Protein AF-A0A3L7LQW4-F1 (afdb_monomer_lite)

Sequence (107 aa):
MKLMIASDIHGSLAATRRLLAEFDLSGARWLLLLGDFLNHGPRNPLPEDYRPAEVAAALKEAEREGEHILFNPSSVSLPKGGYPASYGLLADGRLHVVALDGGETIA

Secondary structure (DSSP, 8-state):
--EEEE---TTBHHHHHHHHHHHHHHT-SEEEE-S-SS---TTSPPPTTB-HHHHHHHHHHH-BTTB-S------SS---TTPPPEEEEEETTEEEEEETTTT-B--

Radius of gyration: 14.45 Å; chains: 1; bounding box: 35×35×32 Å

pLDDT: mean 88.22, std 7.69, range [62.16, 97.06]

Structure (mmCIF, N/CA/C/O backbone):
data_AF-A0A3L7L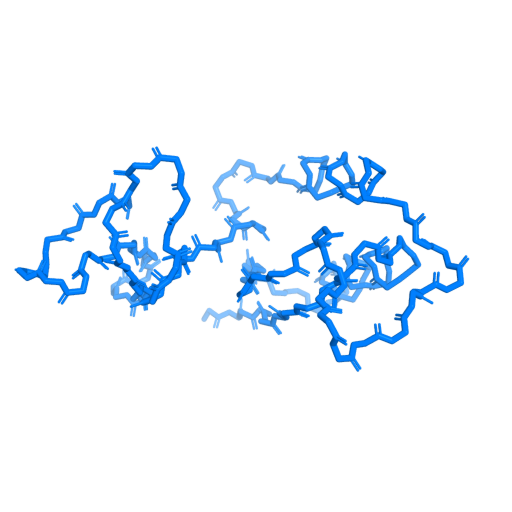QW4-F1
#
_entry.id   AF-A0A3L7LQW4-F1
#
loop_
_atom_site.group_PDB
_atom_site.id
_atom_site.type_symbol
_atom_site.label_atom_id
_atom_site.label_alt_id
_atom_site.label_comp_id
_atom_site.label_asym_id
_atom_site.label_entity_id
_atom_site.label_seq_id
_atom_site.pdbx_PDB_ins_code
_atom_site.Cartn_x
_atom_site.Cartn_y
_atom_site.Cartn_z
_atom_site.occupancy
_atom_site.B_iso_or_equiv
_atom_site.auth_seq_id
_atom_site.auth_comp_id
_atom_site.auth_asym_id
_atom_site.auth_atom_id
_atom_site.pdbx_PDB_model_num
ATOM 1 N N . MET A 1 1 ? -13.877 -7.135 13.590 1.00 80.31 1 MET A N 1
ATOM 2 C CA . MET A 1 1 ? -13.531 -6.641 12.237 1.00 80.31 1 MET A CA 1
ATOM 3 C C . MET A 1 1 ? -12.299 -7.393 11.761 1.00 80.31 1 MET A C 1
ATOM 5 O O . MET A 1 1 ? -11.382 -7.530 12.559 1.00 80.31 1 MET A O 1
ATOM 9 N N . LYS A 1 2 ? -12.287 -7.917 10.529 1.00 87.44 2 LYS A N 1
ATOM 10 C CA . LYS A 1 2 ? -11.130 -8.627 9.960 1.00 87.44 2 LYS A CA 1
ATOM 11 C C . LYS A 1 2 ? -10.477 -7.756 8.887 1.00 87.44 2 LYS A C 1
ATOM 13 O O . LYS A 1 2 ? -11.179 -7.269 8.001 1.00 87.44 2 LYS A O 1
ATOM 18 N N . LEU A 1 3 ? -9.170 -7.555 9.016 1.00 88.81 3 LEU A N 1
ATOM 19 C CA . LEU A 1 3 ? -8.333 -6.764 8.115 1.00 88.81 3 LEU A CA 1
ATOM 20 C C . LEU A 1 3 ? -7.322 -7.695 7.449 1.00 88.81 3 LEU A C 1
ATOM 22 O O . LEU A 1 3 ? -6.777 -8.575 8.117 1.00 88.81 3 LEU A O 1
ATOM 26 N N . MET A 1 4 ? -7.058 -7.479 6.168 1.00 92.06 4 MET A N 1
ATOM 27 C CA . MET A 1 4 ? -5.869 -7.984 5.492 1.00 92.06 4 MET A CA 1
ATOM 28 C C . MET A 1 4 ? -4.905 -6.814 5.294 1.00 92.06 4 MET A C 1
ATOM 30 O O . MET A 1 4 ? -5.331 -5.718 4.941 1.00 92.06 4 MET A O 1
ATOM 34 N N . ILE A 1 5 ? -3.618 -7.033 5.551 1.00 92.50 5 ILE A N 1
ATOM 35 C CA . ILE A 1 5 ? -2.573 -6.020 5.388 1.00 92.50 5 ILE A CA 1
ATOM 36 C C . ILE A 1 5 ? -1.502 -6.607 4.476 1.00 92.50 5 ILE A C 1
ATOM 38 O O . ILE A 1 5 ? -1.060 -7.733 4.702 1.00 92.50 5 ILE A O 1
ATOM 42 N N . ALA A 1 6 ? -1.096 -5.849 3.464 1.00 92.88 6 ALA A N 1
ATOM 43 C CA . ALA A 1 6 ? -0.004 -6.191 2.565 1.00 92.88 6 ALA A CA 1
ATOM 44 C C . ALA A 1 6 ? 0.793 -4.932 2.185 1.00 92.88 6 ALA A C 1
ATOM 46 O O . ALA A 1 6 ? 0.336 -3.803 2.365 1.00 92.88 6 ALA A O 1
ATOM 47 N N . SER A 1 7 ? 1.999 -5.116 1.666 1.00 90.38 7 SER A N 1
ATOM 48 C CA . SER A 1 7 ? 2.864 -4.051 1.152 1.00 90.38 7 SER A CA 1
ATOM 49 C C . SER A 1 7 ? 3.646 -4.568 -0.053 1.00 90.38 7 SER A C 1
ATOM 51 O O . SER A 1 7 ? 3.633 -5.770 -0.324 1.00 90.38 7 SER A O 1
ATOM 53 N N . ASP A 1 8 ? 4.325 -3.664 -0.762 1.00 90.31 8 ASP A N 1
ATOM 54 C CA . ASP A 1 8 ? 5.452 -4.016 -1.633 1.00 90.31 8 ASP A CA 1
ATOM 55 C C . ASP A 1 8 ? 5.089 -4.937 -2.809 1.00 90.31 8 ASP A C 1
ATOM 57 O O . ASP A 1 8 ? 5.737 -5.945 -3.086 1.00 90.31 8 ASP A O 1
ATOM 61 N N . ILE A 1 9 ? 4.041 -4.566 -3.550 1.00 92.62 9 ILE A N 1
ATOM 62 C CA . ILE A 1 9 ? 3.652 -5.267 -4.787 1.00 92.62 9 ILE A CA 1
ATOM 63 C C . ILE A 1 9 ? 4.722 -5.092 -5.876 1.00 92.62 9 ILE A C 1
ATOM 65 O O . ILE A 1 9 ? 4.907 -5.975 -6.717 1.00 92.62 9 ILE A O 1
ATOM 69 N N . HIS A 1 10 ? 5.422 -3.952 -5.879 1.00 93.38 10 HIS A N 1
ATOM 70 C CA . HIS A 1 10 ? 6.550 -3.663 -6.763 1.00 93.38 10 HIS A CA 1
ATOM 71 C C . HIS A 1 10 ? 6.258 -3.894 -8.257 1.00 93.38 10 HIS A C 1
ATOM 73 O O . HIS A 1 10 ? 7.140 -4.272 -9.021 1.00 93.38 10 HIS A O 1
ATOM 79 N N . GLY A 1 11 ? 5.015 -3.664 -8.686 1.00 93.81 11 GLY A N 1
ATOM 80 C CA . GLY A 1 11 ? 4.569 -3.831 -10.066 1.00 93.81 11 GLY A CA 1
ATOM 81 C C . GLY A 1 11 ? 4.342 -5.281 -10.508 1.00 93.81 11 GLY A C 1
ATOM 82 O O . GLY A 1 11 ? 4.101 -5.483 -11.695 1.00 93.81 11 GLY A O 1
ATOM 83 N N . SER A 1 1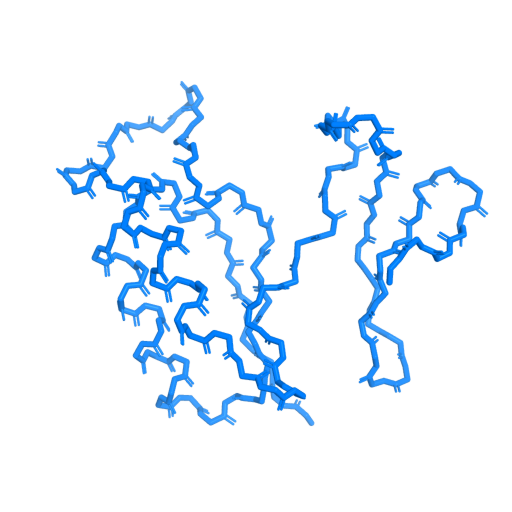2 ? 4.393 -6.275 -9.614 1.00 95.50 12 SER A N 1
ATOM 84 C CA . SER A 1 12 ? 4.104 -7.677 -9.955 1.00 95.50 12 SER A CA 1
ATOM 85 C C . SER A 1 12 ? 2.597 -7.927 -10.076 1.00 95.50 12 SER A C 1
ATOM 87 O O . SER A 1 12 ? 1.836 -7.861 -9.101 1.00 95.50 12 SER A O 1
ATOM 89 N N . LEU A 1 13 ? 2.140 -8.235 -11.289 1.00 95.75 13 LEU A N 1
ATOM 90 C CA . LEU A 1 13 ? 0.725 -8.469 -11.577 1.00 95.75 13 LEU A CA 1
ATOM 91 C C . LEU A 1 13 ? 0.225 -9.813 -11.037 1.00 95.75 13 LEU A C 1
ATOM 93 O O . LEU A 1 13 ? -0.896 -9.901 -10.537 1.00 95.75 13 LEU A O 1
ATOM 97 N N . ALA A 1 14 ? 1.038 -10.860 -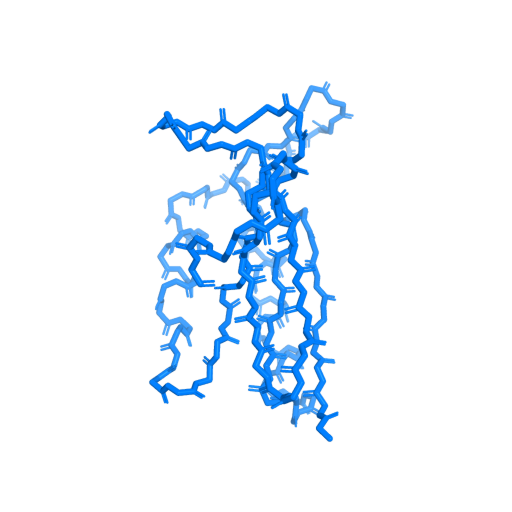11.114 1.00 96.06 14 ALA A N 1
ATOM 98 C CA . ALA A 1 14 ? 0.745 -12.182 -10.586 1.00 96.06 14 ALA A CA 1
ATOM 99 C C . ALA A 1 14 ? 0.585 -12.131 -9.065 1.00 96.06 14 ALA A C 1
ATOM 101 O O . ALA A 1 14 ? -0.397 -12.665 -8.544 1.00 96.06 14 ALA A O 1
ATOM 102 N N . ALA A 1 15 ? 1.483 -11.427 -8.363 1.00 95.69 15 ALA A N 1
ATOM 103 C CA . ALA A 1 15 ? 1.354 -11.207 -6.925 1.00 95.69 15 ALA A CA 1
ATOM 104 C C . ALA A 1 15 ? 0.080 -10.417 -6.592 1.00 95.69 15 ALA A C 1
ATOM 106 O O . ALA A 1 15 ? -0.669 -10.819 -5.705 1.00 95.69 15 ALA A O 1
ATOM 107 N N . THR A 1 16 ? -0.220 -9.360 -7.357 1.00 95.44 16 THR A N 1
ATOM 108 C CA . THR A 1 16 ? -1.451 -8.562 -7.198 1.00 95.44 16 THR A CA 1
ATOM 109 C C . THR A 1 16 ? -2.703 -9.427 -7.332 1.00 95.44 16 THR A C 1
ATOM 111 O O . THR A 1 16 ? -3.551 -9.438 -6.444 1.00 95.44 16 THR A O 1
ATOM 114 N N . ARG A 1 17 ? -2.813 -10.209 -8.412 1.00 95.75 17 ARG A N 1
ATOM 115 C CA . ARG A 1 17 ? -3.967 -11.090 -8.650 1.00 95.75 17 ARG A CA 1
ATOM 116 C C . ARG A 1 17 ? -4.108 -12.148 -7.564 1.00 95.75 17 ARG A C 1
ATOM 118 O O . ARG A 1 17 ? -5.223 -12.431 -7.132 1.00 95.75 17 ARG A O 1
ATOM 125 N N . ARG A 1 18 ? -2.990 -12.724 -7.108 1.00 97.06 18 ARG A N 1
ATOM 126 C CA . ARG A 1 18 ? -3.020 -13.704 -6.022 1.00 97.06 18 ARG A CA 1
ATOM 127 C C . ARG A 1 18 ? -3.477 -13.068 -4.713 1.00 97.06 18 ARG A C 1
ATOM 129 O O . ARG A 1 18 ? -4.323 -13.651 -4.047 1.00 97.06 18 ARG A O 1
ATOM 136 N N . LEU A 1 19 ? -2.966 -11.886 -4.374 1.00 95.38 19 LEU A N 1
ATOM 137 C CA . LEU A 1 19 ? -3.364 -11.142 -3.180 1.00 95.38 19 LEU A CA 1
ATOM 138 C C . LEU A 1 19 ? -4.868 -10.843 -3.176 1.00 95.38 19 LEU A C 1
ATOM 140 O O . LEU A 1 19 ? -5.524 -11.090 -2.170 1.00 95.38 19 LEU A O 1
ATOM 144 N N . LEU A 1 20 ? -5.420 -10.370 -4.298 1.00 94.06 20 LEU A N 1
ATOM 145 C CA . LEU A 1 20 ? -6.855 -10.095 -4.424 1.00 94.06 20 LEU A CA 1
ATOM 146 C C . LEU A 1 20 ? -7.705 -11.367 -4.255 1.00 94.06 20 LEU A C 1
ATOM 148 O O . LEU A 1 20 ? -8.705 -11.344 -3.545 1.00 94.06 20 LEU A O 1
ATOM 152 N N . ALA A 1 21 ? -7.271 -12.500 -4.817 1.00 95.25 21 ALA A N 1
ATOM 153 C CA . ALA A 1 21 ? -7.963 -13.776 -4.628 1.00 95.25 21 ALA A CA 1
ATOM 154 C C . ALA A 1 21 ? -7.929 -14.259 -3.164 1.00 95.25 21 ALA A C 1
ATOM 156 O O . ALA A 1 21 ? -8.938 -14.725 -2.639 1.00 95.25 21 ALA A O 1
ATOM 157 N N . GLU A 1 22 ? -6.785 -14.133 -2.482 1.00 96.19 22 GLU A N 1
ATOM 158 C CA . GLU A 1 22 ? -6.687 -14.441 -1.048 1.00 96.19 22 GLU A CA 1
ATOM 159 C C . GLU A 1 22 ? -7.552 -13.493 -0.211 1.00 96.19 22 GLU A C 1
ATOM 161 O O . GLU A 1 22 ? -8.158 -13.917 0.774 1.00 96.19 22 GLU A O 1
ATOM 166 N N . PHE A 1 23 ? -7.648 -12.219 -0.600 1.00 92.56 23 PHE A N 1
ATOM 167 C CA . PHE A 1 23 ? -8.522 -11.255 0.056 1.00 92.56 23 PHE A CA 1
ATOM 168 C C . PHE A 1 23 ? -9.988 -11.699 -0.011 1.00 92.56 23 PHE A C 1
ATOM 170 O O . PHE A 1 23 ? -10.612 -11.829 1.047 1.00 92.56 23 PHE A O 1
ATOM 177 N N . ASP A 1 24 ? -10.488 -12.053 -1.199 1.00 90.75 24 ASP A N 1
ATOM 178 C CA . ASP A 1 24 ? -11.849 -12.572 -1.391 1.00 90.75 24 ASP A CA 1
ATOM 179 C C . ASP A 1 24 ? -12.113 -13.836 -0.553 1.00 90.75 24 ASP A C 1
ATOM 181 O O . ASP A 1 24 ? -13.130 -13.939 0.137 1.00 90.75 24 ASP A O 1
ATOM 185 N N . LEU A 1 25 ? -11.173 -14.788 -0.551 1.00 94.50 25 LEU A N 1
ATOM 186 C CA . LEU A 1 25 ? -11.295 -16.036 0.214 1.00 94.50 25 LEU A CA 1
ATOM 187 C C . LEU A 1 25 ? -11.221 -15.821 1.728 1.00 94.50 25 LEU A C 1
ATOM 189 O O . LEU A 1 25 ? -11.800 -16.582 2.505 1.00 94.50 25 LEU A O 1
ATOM 193 N N . SER A 1 26 ? -10.498 -14.795 2.174 1.00 93.94 26 SER A N 1
ATOM 194 C CA . SER A 1 26 ? -10.267 -14.561 3.595 1.00 93.94 26 SER A CA 1
ATOM 195 C C . SER A 1 26 ? -11.516 -14.093 4.345 1.00 93.94 26 SER A C 1
ATOM 197 O O . SER A 1 26 ? -11.543 -14.187 5.578 1.00 93.94 26 SER A O 1
ATOM 199 N N . GLY A 1 27 ? -12.517 -13.542 3.651 1.00 89.81 27 GLY A N 1
ATOM 200 C CA . GLY A 1 27 ? -13.649 -12.854 4.277 1.00 89.81 27 GLY A CA 1
ATOM 201 C C . GLY A 1 27 ? -13.235 -11.622 5.095 1.00 89.81 27 GLY A C 1
ATOM 202 O O . GLY A 1 27 ? -13.940 -11.225 6.026 1.00 89.81 27 GLY A O 1
ATOM 203 N N . ALA A 1 28 ? -12.053 -11.054 4.829 1.00 90.19 28 ALA A N 1
ATOM 204 C CA . ALA A 1 28 ? -11.661 -9.770 5.389 1.00 90.19 28 ALA A CA 1
ATOM 205 C C . ALA A 1 28 ? -12.540 -8.662 4.798 1.00 90.19 28 ALA A C 1
ATOM 207 O O . ALA A 1 28 ? -12.874 -8.680 3.620 1.00 90.19 28 ALA A O 1
ATOM 208 N N . ARG A 1 29 ? -12.914 -7.690 5.633 1.00 85.62 29 ARG A N 1
ATOM 209 C CA . ARG A 1 29 ? -13.740 -6.550 5.204 1.00 85.62 29 ARG A CA 1
ATOM 210 C C . ARG A 1 29 ? -12.904 -5.450 4.546 1.00 85.62 29 ARG A C 1
ATOM 212 O O . ARG A 1 29 ? -13.425 -4.656 3.778 1.00 85.62 29 ARG A O 1
ATOM 219 N N . TRP A 1 30 ? -11.621 -5.381 4.890 1.00 85.81 30 TRP A N 1
ATOM 220 C CA . TRP A 1 30 ? -10.721 -4.331 4.426 1.00 85.81 30 TRP A CA 1
ATOM 221 C C . TRP A 1 30 ? -9.384 -4.930 4.006 1.00 85.81 30 TRP A C 1
ATOM 223 O O . TRP A 1 30 ? -8.868 -5.813 4.703 1.00 85.81 30 TRP A O 1
ATOM 233 N N . LEU A 1 31 ? -8.817 -4.400 2.924 1.00 88.56 31 LEU A N 1
ATOM 234 C CA . LEU A 1 31 ? -7.448 -4.654 2.488 1.00 88.56 31 LEU A CA 1
ATOM 235 C C . LEU A 1 31 ? -6.655 -3.346 2.589 1.00 88.56 31 LEU A C 1
ATOM 237 O O . LEU A 1 31 ? -7.007 -2.340 1.978 1.00 88.56 31 LEU A O 1
ATOM 241 N N . LEU A 1 32 ? -5.601 -3.351 3.403 1.00 88.81 32 LEU A N 1
ATOM 242 C CA . LEU A 1 32 ? -4.712 -2.210 3.614 1.00 88.81 32 LEU A CA 1
ATOM 243 C C . LEU A 1 32 ? -3.398 -2.458 2.886 1.00 88.81 32 LEU A C 1
ATOM 245 O O . LEU A 1 32 ? -2.736 -3.467 3.133 1.00 88.81 32 LEU A O 1
ATOM 249 N N . LEU A 1 33 ? -3.024 -1.528 2.011 1.00 88.44 33 LEU A N 1
ATOM 250 C CA . LEU A 1 33 ? -1.835 -1.625 1.174 1.00 88.44 33 LEU A CA 1
ATOM 251 C C . LEU A 1 33 ? -0.828 -0.539 1.571 1.00 88.44 33 LEU A C 1
ATOM 253 O O . LEU A 1 33 ? -1.026 0.637 1.289 1.00 88.44 33 LEU A O 1
ATOM 257 N N . LEU A 1 34 ? 0.276 -0.922 2.211 1.00 87.75 34 LEU A N 1
ATOM 258 C CA . LEU A 1 34 ? 1.188 0.013 2.891 1.00 87.75 34 LEU A CA 1
ATOM 259 C C . LEU A 1 34 ? 2.344 0.544 2.021 1.00 87.75 34 LEU A C 1
ATOM 261 O O . LEU A 1 34 ? 3.422 0.834 2.529 1.00 87.75 34 LEU A O 1
ATOM 265 N N . GLY A 1 35 ? 2.114 0.715 0.720 1.00 85.19 35 GLY A N 1
ATOM 266 C CA . GLY A 1 35 ? 3.061 1.354 -0.199 1.00 85.19 35 GLY A CA 1
ATOM 267 C C . GLY A 1 35 ? 3.768 0.427 -1.192 1.00 85.19 35 GLY A C 1
ATOM 268 O O . GLY A 1 35 ? 3.502 -0.771 -1.268 1.00 85.19 35 GLY A O 1
ATOM 269 N N . ASP A 1 36 ? 4.605 1.059 -2.022 1.00 87.25 36 ASP A N 1
ATOM 270 C CA . ASP A 1 36 ? 5.401 0.468 -3.105 1.00 87.25 36 ASP A CA 1
ATOM 271 C C . ASP A 1 36 ? 4.642 -0.471 -4.051 1.00 87.25 36 ASP A C 1
ATOM 273 O O . ASP A 1 36 ? 5.077 -1.565 -4.403 1.00 87.25 36 ASP A O 1
ATOM 277 N N . PHE A 1 37 ? 3.498 0.005 -4.544 1.00 88.62 37 PHE A N 1
ATOM 278 C CA . PHE A 1 37 ? 2.656 -0.793 -5.440 1.00 88.62 37 PHE A CA 1
ATOM 279 C C . PHE A 1 37 ? 3.261 -0.983 -6.825 1.00 88.62 37 PHE A C 1
ATOM 281 O O . PHE A 1 37 ? 3.105 -2.032 -7.440 1.00 88.62 37 PHE A O 1
ATOM 288 N N . LEU A 1 38 ? 3.911 0.068 -7.329 1.00 88.00 38 LEU A N 1
ATOM 289 C CA . LEU A 1 38 ? 4.280 0.189 -8.738 1.00 88.00 38 LEU A CA 1
ATOM 290 C C . LEU A 1 38 ? 5.787 0.145 -8.967 1.00 88.00 38 LEU A C 1
ATOM 292 O O . LEU A 1 38 ? 6.225 -0.436 -9.947 1.00 88.00 38 LEU A O 1
ATOM 296 N N . ASN A 1 39 ? 6.573 0.766 -8.086 1.00 86.38 39 ASN A N 1
ATOM 297 C CA . ASN A 1 39 ? 8.025 0.844 -8.234 1.00 86.38 39 ASN A CA 1
ATOM 298 C C . ASN A 1 39 ? 8.681 -0.307 -7.479 1.00 86.38 39 ASN A C 1
ATOM 300 O O . ASN A 1 39 ? 8.320 -0.541 -6.332 1.00 86.38 39 ASN A O 1
ATOM 304 N N . HIS A 1 40 ? 9.680 -0.959 -8.076 1.00 86.00 40 HIS A N 1
ATOM 305 C CA . HIS A 1 40 ? 10.439 -2.026 -7.413 1.00 86.00 40 HIS A CA 1
ATOM 306 C C . HIS A 1 40 ? 11.495 -1.501 -6.426 1.00 86.00 40 HIS A C 1
ATOM 308 O O . HIS A 1 40 ? 11.874 -2.196 -5.494 1.00 86.00 40 HIS A O 1
ATOM 314 N N . GLY A 1 41 ? 11.950 -0.256 -6.581 1.00 83.31 41 GLY A N 1
ATOM 315 C CA . GLY A 1 41 ? 12.970 0.333 -5.711 1.00 83.31 41 GLY A CA 1
ATOM 316 C C . GLY A 1 41 ? 14.390 -0.203 -5.976 1.00 83.31 41 GLY A C 1
ATOM 317 O O . GLY A 1 41 ? 14.581 -1.232 -6.619 1.00 83.31 41 GLY A O 1
ATOM 318 N N . PRO A 1 42 ? 15.431 0.487 -5.484 1.00 83.31 42 PRO A N 1
ATOM 319 C CA . PRO A 1 42 ? 16.817 0.255 -5.910 1.00 83.31 42 PRO A CA 1
ATOM 320 C C . PRO A 1 42 ? 17.429 -1.067 -5.422 1.00 83.31 42 PRO A C 1
ATOM 322 O O . PRO A 1 42 ? 18.497 -1.449 -5.888 1.00 83.31 42 PRO A O 1
ATOM 325 N N . ARG A 1 43 ? 16.792 -1.742 -4.457 1.00 86.44 43 ARG A N 1
ATOM 326 C CA . ARG A 1 43 ? 17.312 -2.964 -3.820 1.00 86.44 43 ARG A CA 1
ATOM 327 C C . ARG A 1 43 ? 16.671 -4.245 -4.345 1.00 86.44 43 ARG A C 1
ATOM 329 O O . ARG A 1 43 ? 17.195 -5.319 -4.068 1.00 86.44 43 ARG A O 1
ATOM 336 N N . ASN A 1 44 ? 15.561 -4.138 -5.074 1.00 84.50 44 ASN A N 1
ATOM 337 C CA . ASN A 1 44 ? 14.819 -5.302 -5.538 1.00 84.50 44 ASN A CA 1
ATOM 338 C C . ASN A 1 44 ? 15.097 -5.552 -7.022 1.00 84.50 44 ASN A C 1
ATOM 340 O O . ASN A 1 44 ? 15.100 -4.590 -7.803 1.00 84.50 44 ASN A O 1
ATOM 344 N N . PRO A 1 45 ? 15.298 -6.817 -7.435 1.00 87.69 45 PRO A N 1
ATOM 345 C CA . PRO A 1 45 ? 15.270 -7.158 -8.847 1.00 87.69 45 PRO A CA 1
ATOM 346 C C . PRO A 1 45 ? 13.893 -6.821 -9.430 1.00 87.69 45 PRO A C 1
ATOM 348 O O . PRO A 1 45 ? 12.883 -6.828 -8.724 1.00 87.69 45 PRO A O 1
ATOM 351 N N . LEU A 1 46 ? 13.852 -6.535 -10.729 1.00 87.81 46 LEU A N 1
ATOM 352 C CA . LEU A 1 46 ? 12.587 -6.396 -11.444 1.00 87.81 46 LEU A CA 1
ATOM 353 C C . LEU A 1 46 ? 11.829 -7.731 -11.384 1.00 87.81 46 LEU A C 1
ATOM 355 O O . LEU A 1 46 ? 12.420 -8.758 -11.731 1.00 87.81 46 LEU A O 1
ATOM 359 N N . PRO A 1 47 ? 10.548 -7.739 -10.975 1.00 86.31 47 PRO A N 1
ATOM 360 C CA . PRO A 1 47 ? 9.710 -8.921 -11.117 1.00 86.31 47 PRO A CA 1
ATOM 361 C C . PRO A 1 47 ? 9.677 -9.382 -12.577 1.00 86.31 47 PRO A C 1
ATOM 363 O O . PRO A 1 47 ? 9.640 -8.556 -13.492 1.00 86.31 47 PRO A O 1
ATOM 366 N N . GLU A 1 48 ? 9.650 -10.696 -12.802 1.00 86.06 48 GLU A N 1
ATOM 367 C CA . GLU A 1 48 ? 9.549 -11.276 -14.151 1.00 86.06 48 GLU A CA 1
ATOM 368 C C . GLU A 1 48 ? 8.302 -10.759 -14.897 1.00 86.06 48 GLU A C 1
ATOM 370 O O . GLU A 1 48 ? 8.309 -10.543 -16.109 1.00 86.06 48 GLU A O 1
ATOM 375 N N . ASP A 1 49 ? 7.248 -10.463 -14.141 1.00 92.62 49 ASP A N 1
ATOM 376 C CA . ASP A 1 49 ? 5.958 -9.969 -14.593 1.00 92.62 49 ASP A CA 1
ATOM 377 C C . ASP A 1 49 ? 5.717 -8.495 -14.221 1.00 92.62 49 ASP A C 1
ATOM 379 O O . ASP A 1 49 ? 4.590 -8.098 -13.916 1.00 92.62 49 ASP A O 1
ATOM 383 N N . TYR A 1 50 ? 6.766 -7.666 -14.252 1.00 95.25 50 TYR A N 1
ATOM 384 C CA . TYR A 1 50 ? 6.654 -6.234 -13.970 1.00 95.25 50 TYR A CA 1
ATOM 385 C C . TYR A 1 50 ? 5.682 -5.547 -14.951 1.00 95.25 50 TYR A C 1
ATOM 387 O O . TYR A 1 50 ? 5.991 -5.337 -16.131 1.00 95.25 50 TYR A O 1
ATOM 395 N N . ARG A 1 51 ? 4.480 -5.216 -14.461 1.00 96.38 51 ARG A N 1
ATOM 396 C CA . ARG A 1 51 ? 3.367 -4.586 -15.193 1.00 96.38 51 ARG A CA 1
ATOM 397 C C . ARG A 1 51 ? 2.679 -3.490 -14.353 1.00 96.38 51 ARG A C 1
ATOM 399 O O . ARG A 1 51 ? 1.503 -3.624 -14.013 1.00 96.38 51 ARG A O 1
ATOM 406 N N . PRO A 1 52 ? 3.351 -2.364 -14.043 1.00 94.25 52 PRO A N 1
ATOM 407 C CA . PRO A 1 52 ? 2.796 -1.330 -13.159 1.00 94.25 52 PRO A CA 1
ATOM 408 C C . PRO A 1 52 ? 1.430 -0.771 -13.589 1.00 94.25 52 PRO A C 1
ATOM 410 O O . PRO A 1 52 ? 0.562 -0.543 -12.752 1.00 94.25 52 PRO A O 1
ATOM 413 N N . ALA A 1 53 ? 1.211 -0.570 -14.892 1.00 94.38 53 ALA A N 1
ATOM 414 C CA . ALA A 1 53 ? -0.062 -0.050 -15.395 1.00 94.38 53 ALA A CA 1
ATOM 415 C C . ALA A 1 53 ? -1.227 -1.028 -15.155 1.00 94.38 53 ALA A C 1
ATOM 417 O O . ALA A 1 53 ? -2.311 -0.610 -14.755 1.00 94.38 53 ALA A O 1
ATOM 418 N N . GLU A 1 54 ? -0.991 -2.327 -15.348 1.00 96.31 54 GLU A N 1
ATOM 419 C CA . GLU A 1 54 ? -1.999 -3.366 -15.113 1.00 96.31 54 GLU A CA 1
ATOM 420 C C . GLU A 1 54 ? -2.248 -3.575 -13.617 1.00 96.31 54 GLU A C 1
ATOM 422 O O . GLU A 1 54 ? -3.386 -3.797 -13.221 1.00 96.31 54 GLU A O 1
ATOM 427 N N . VAL A 1 55 ? -1.218 -3.434 -12.774 1.00 94.75 55 VAL A N 1
ATOM 428 C CA . VAL A 1 55 ? -1.383 -3.416 -11.312 1.00 94.75 55 VAL A CA 1
ATOM 429 C C . VAL A 1 55 ? -2.285 -2.257 -10.886 1.00 94.75 55 VAL A C 1
ATOM 431 O O . VAL A 1 55 ? -3.235 -2.471 -10.138 1.00 94.75 55 VAL A O 1
ATOM 434 N N . ALA A 1 56 ? -2.038 -1.042 -11.387 1.00 91.69 56 ALA A N 1
ATOM 435 C CA . ALA A 1 56 ? -2.875 0.115 -11.073 1.00 91.69 56 ALA A CA 1
ATOM 436 C C . ALA A 1 56 ? -4.337 -0.092 -11.507 1.00 91.69 56 ALA A C 1
ATOM 438 O O . ALA A 1 56 ? -5.251 0.252 -10.759 1.00 91.69 56 ALA A O 1
ATOM 439 N N . ALA A 1 57 ? -4.557 -0.681 -12.687 1.00 92.44 57 ALA A N 1
ATOM 440 C CA . ALA A 1 57 ? -5.893 -1.019 -13.168 1.00 92.44 57 ALA A CA 1
ATOM 441 C C . ALA A 1 57 ? -6.572 -2.074 -12.280 1.00 92.44 57 ALA A C 1
ATOM 443 O O . ALA A 1 57 ? -7.682 -1.839 -11.818 1.00 92.44 57 ALA A O 1
ATOM 444 N N . ALA A 1 58 ? -5.887 -3.178 -11.968 1.00 92.62 58 ALA A N 1
ATOM 445 C CA . ALA A 1 58 ? -6.434 -4.263 -11.155 1.00 92.62 58 ALA A CA 1
ATOM 446 C C . ALA A 1 58 ? -6.799 -3.810 -9.733 1.00 92.62 58 ALA A C 1
ATOM 448 O O . ALA A 1 58 ? -7.846 -4.185 -9.212 1.00 92.62 58 ALA A O 1
ATOM 449 N N . LEU A 1 59 ? -5.959 -2.983 -9.104 1.00 90.81 59 LEU A N 1
ATOM 450 C CA . LEU A 1 59 ? -6.254 -2.450 -7.775 1.00 90.81 59 LEU A CA 1
ATOM 451 C C . LEU A 1 59 ? -7.444 -1.482 -7.796 1.00 90.81 59 LEU A C 1
ATOM 453 O O . LEU A 1 59 ? -8.261 -1.512 -6.881 1.00 90.81 59 LEU A O 1
ATOM 457 N N . LYS A 1 60 ? -7.568 -0.664 -8.849 1.00 87.62 60 LYS A N 1
ATOM 458 C CA . LYS A 1 60 ? -8.717 0.228 -9.042 1.00 87.62 60 LYS A CA 1
ATOM 459 C C . LYS A 1 60 ? -10.008 -0.547 -9.309 1.00 87.62 60 LYS A C 1
ATOM 461 O O . LYS A 1 60 ? -11.050 -0.187 -8.784 1.00 87.62 60 LYS A O 1
ATOM 466 N N . GLU A 1 61 ? -9.953 -1.599 -10.122 1.00 88.12 61 GLU A N 1
ATOM 467 C CA . GLU A 1 61 ? -11.096 -2.488 -10.376 1.00 88.12 61 GLU A CA 1
ATOM 468 C C . GLU A 1 61 ? -11.546 -3.221 -9.113 1.00 88.12 61 GLU A C 1
ATOM 470 O O . GLU A 1 61 ? -12.732 -3.502 -8.956 1.00 88.12 61 GLU A O 1
ATOM 475 N N . ALA A 1 62 ? -10.606 -3.524 -8.217 1.00 86.94 62 ALA A N 1
ATOM 476 C CA . ALA A 1 62 ? -10.921 -4.162 -6.956 1.00 86.94 62 ALA A CA 1
ATOM 477 C C . ALA A 1 62 ? -11.687 -3.223 -6.011 1.00 86.94 62 ALA A C 1
ATOM 479 O O . ALA A 1 62 ? -12.505 -3.732 -5.254 1.00 86.94 62 ALA A O 1
ATOM 480 N N . GLU A 1 63 ? -11.472 -1.898 -6.053 1.00 8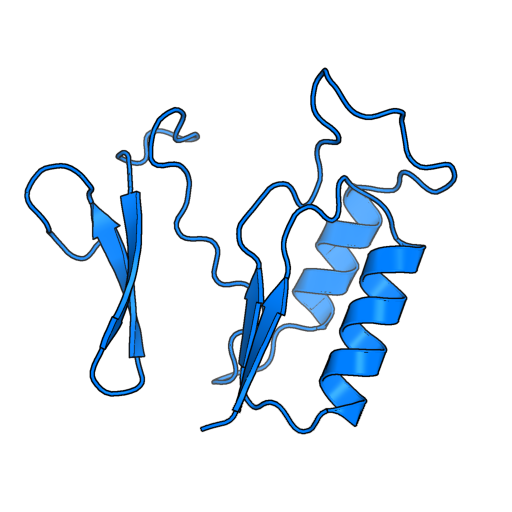0.44 63 GLU A N 1
ATOM 481 C CA . GLU A 1 63 ? -12.115 -0.931 -5.147 1.00 80.44 63 GLU A CA 1
ATOM 482 C C . GLU A 1 63 ? -13.638 -1.123 -5.045 1.00 80.44 63 GLU A C 1
ATOM 484 O O . GLU A 1 63 ? -14.370 -1.114 -6.035 1.00 80.44 63 GLU A O 1
ATOM 489 N N . ARG A 1 64 ? -14.127 -1.263 -3.807 1.00 71.31 64 ARG A N 1
ATOM 490 C CA . ARG A 1 64 ? -15.543 -1.446 -3.484 1.00 71.31 64 ARG A CA 1
ATOM 491 C C . ARG A 1 64 ? -16.076 -0.254 -2.702 1.00 71.31 64 ARG A C 1
ATOM 493 O O . ARG A 1 64 ? -15.427 0.269 -1.797 1.00 71.31 64 ARG A O 1
ATOM 500 N N . GLU A 1 65 ? -17.296 0.164 -3.019 1.00 63.03 65 GLU A N 1
ATOM 501 C CA . GLU A 1 65 ? -17.951 1.276 -2.333 1.00 63.03 65 GLU A CA 1
ATOM 502 C C . GLU A 1 65 ? -18.188 0.926 -0.848 1.00 63.03 65 GLU A C 1
ATOM 504 O O . GLU A 1 65 ? -18.925 -0.001 -0.518 1.00 63.03 65 GLU A O 1
ATOM 509 N N . GLY A 1 66 ? -17.515 1.639 0.063 1.00 62.16 66 GLY A N 1
ATOM 510 C CA . GLY A 1 66 ? -17.601 1.408 1.514 1.00 62.16 66 GLY A CA 1
ATOM 511 C C . GLY A 1 66 ? -16.701 0.293 2.082 1.00 62.16 66 GLY A C 1
ATOM 512 O O . GLY A 1 66 ? -16.726 0.070 3.297 1.00 62.16 66 GLY A O 1
ATOM 513 N N . GLU A 1 67 ? -15.889 -0.367 1.246 1.00 66.56 67 GLU A N 1
ATOM 514 C CA . GLU A 1 67 ? -14.854 -1.339 1.632 1.00 66.56 67 GLU A CA 1
ATOM 515 C C . GLU A 1 67 ? -13.516 -0.920 0.995 1.00 66.56 67 GLU A C 1
ATOM 517 O O . GLU A 1 67 ? -13.287 -1.093 -0.201 1.00 66.56 67 GLU A O 1
ATOM 522 N N . HIS A 1 68 ? -12.620 -0.314 1.779 1.00 63.44 68 HIS A N 1
ATOM 523 C CA . HIS A 1 68 ? -11.335 0.155 1.254 1.00 63.44 68 HIS A CA 1
ATOM 524 C C . HIS A 1 68 ? -10.397 -1.021 0.950 1.00 63.44 68 HIS A C 1
ATOM 526 O O . HIS A 1 68 ? -10.182 -1.904 1.787 1.00 63.44 68 HIS A O 1
ATOM 532 N N . ILE A 1 69 ? -9.823 -0.968 -0.254 1.00 62.66 69 ILE A N 1
ATOM 533 C CA . ILE A 1 69 ? -8.824 -1.905 -0.793 1.00 62.66 69 ILE A CA 1
ATOM 534 C C . ILE A 1 69 ? -7.456 -1.231 -0.985 1.00 62.66 69 ILE A C 1
ATOM 536 O O . ILE A 1 69 ? -6.417 -1.888 -0.967 1.00 62.66 69 ILE A O 1
ATOM 540 N N . LEU A 1 70 ? -7.445 0.099 -1.093 1.00 64.06 70 LEU A N 1
ATOM 541 C CA . LEU A 1 70 ? -6.258 0.942 -1.106 1.00 64.06 70 LEU A CA 1
ATOM 542 C C . LEU A 1 70 ? -6.332 1.917 0.063 1.00 64.06 70 LEU A C 1
ATOM 544 O O . LEU A 1 70 ? -6.971 2.962 -0.008 1.00 64.06 70 LEU A O 1
ATOM 548 N N . PHE A 1 71 ? -5.636 1.586 1.141 1.00 71.75 71 PHE A N 1
ATOM 549 C CA . PHE A 1 71 ? -5.272 2.569 2.151 1.00 71.75 71 PHE A CA 1
ATOM 550 C C . PHE A 1 71 ? -3.757 2.704 2.162 1.00 71.75 71 PHE A C 1
ATOM 552 O O . PHE A 1 71 ? -3.069 1.858 2.729 1.00 71.75 71 PHE A O 1
ATOM 559 N N . ASN A 1 72 ? -3.258 3.758 1.517 1.00 80.44 72 ASN A N 1
ATOM 560 C CA . ASN A 1 72 ? -1.853 4.132 1.535 1.00 80.44 72 ASN A CA 1
ATOM 561 C C . ASN A 1 72 ? -1.712 5.431 2.339 1.00 80.44 72 ASN A C 1
ATOM 563 O O . ASN A 1 72 ? -2.168 6.473 1.864 1.00 80.44 72 ASN A O 1
ATOM 567 N N . PRO A 1 73 ? -1.069 5.411 3.515 1.00 86.50 73 PRO A N 1
ATOM 568 C CA . PRO A 1 73 ? -0.905 6.604 4.336 1.00 86.50 73 PRO A CA 1
ATOM 569 C C . PRO A 1 73 ? 0.174 7.574 3.827 1.00 86.50 73 PRO A C 1
ATOM 571 O O . PRO A 1 73 ? 0.633 8.422 4.588 1.00 86.50 73 PRO A O 1
ATOM 574 N N . SER A 1 74 ? 0.587 7.465 2.560 1.00 87.12 74 SER A N 1
ATOM 575 C CA . SER A 1 74 ? 1.737 8.158 1.976 1.00 87.12 74 SER A CA 1
ATOM 576 C C . SER A 1 74 ? 3.044 7.780 2.696 1.00 87.12 74 SER A C 1
ATOM 578 O O . SER A 1 74 ? 3.178 6.688 3.247 1.00 87.12 74 SER A O 1
ATOM 580 N N . SER A 1 75 ? 4.056 8.641 2.617 1.00 89.19 75 SER A N 1
ATOM 581 C CA . SER A 1 75 ? 5.389 8.406 3.165 1.00 89.19 75 SER A CA 1
ATOM 582 C C . SER A 1 75 ? 5.661 9.309 4.363 1.00 89.19 75 SER A C 1
ATOM 584 O O . SER A 1 75 ? 5.438 10.515 4.298 1.00 89.19 75 SER A O 1
ATOM 586 N N . VAL A 1 76 ? 6.247 8.742 5.417 1.00 94.00 76 VAL A N 1
ATOM 587 C CA . VAL A 1 76 ? 6.748 9.494 6.581 1.00 94.00 76 VAL A CA 1
ATOM 588 C C . VAL A 1 76 ? 8.024 10.295 6.289 1.00 94.00 76 VAL A C 1
ATOM 590 O O . VAL A 1 76 ? 8.447 11.083 7.125 1.00 94.00 76 VAL A O 1
ATOM 593 N N . SER 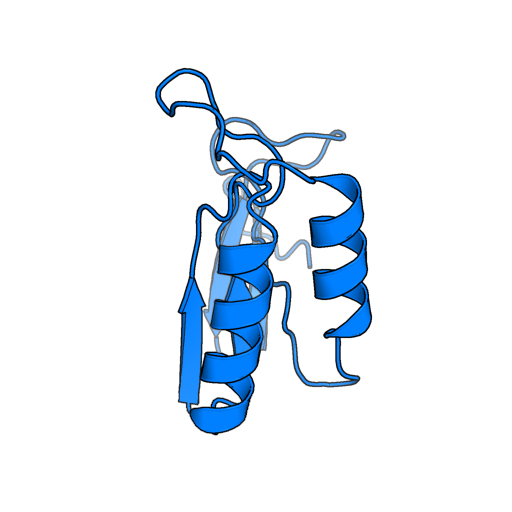A 1 77 ? 8.677 10.082 5.141 1.00 92.25 77 SER A N 1
ATOM 594 C CA . SER A 1 77 ? 10.002 10.658 4.853 1.00 92.25 77 SER A CA 1
ATOM 595 C C . SER A 1 77 ? 10.145 11.261 3.459 1.00 92.25 77 SER A C 1
ATOM 597 O O . SER A 1 77 ? 10.890 12.220 3.284 1.00 92.25 77 SER A O 1
ATOM 599 N N . LEU A 1 78 ? 9.453 10.709 2.461 1.00 90.44 78 LEU A N 1
ATOM 600 C CA . LEU A 1 78 ? 9.550 11.105 1.055 1.00 90.44 78 LEU A CA 1
ATOM 601 C C . LEU A 1 78 ? 8.153 11.222 0.420 1.00 90.44 78 LEU A C 1
ATOM 603 O O . LEU A 1 78 ? 7.839 10.478 -0.520 1.00 90.44 78 LEU A O 1
ATOM 607 N N . PRO A 1 79 ? 7.277 12.108 0.933 1.00 88.88 79 PRO A N 1
ATOM 608 C CA . PRO A 1 79 ? 5.966 12.315 0.338 1.00 88.88 79 PRO A CA 1
ATOM 609 C C . PRO A 1 79 ? 6.111 12.910 -1.069 1.00 88.88 79 PRO A C 1
ATOM 611 O O . PRO A 1 79 ? 7.042 13.657 -1.377 1.00 88.88 79 PRO A O 1
ATOM 614 N N . LYS A 1 80 ? 5.191 12.544 -1.961 1.00 84.81 80 LYS A N 1
ATOM 615 C CA . LYS A 1 80 ? 5.178 12.992 -3.362 1.00 84.81 80 LYS A CA 1
ATOM 616 C C . LYS A 1 80 ? 4.007 13.939 -3.593 1.00 84.81 80 LYS A C 1
ATOM 618 O O . LYS A 1 80 ? 3.079 13.971 -2.799 1.00 84.81 80 LYS A O 1
ATOM 623 N N . GLY A 1 81 ? 4.034 14.705 -4.684 1.00 85.69 81 GLY A N 1
ATOM 624 C CA . GLY A 1 81 ? 2.888 15.530 -5.094 1.00 85.69 81 GLY A CA 1
ATOM 625 C C . GLY A 1 81 ? 2.576 16.720 -4.179 1.00 85.69 81 GLY A C 1
ATOM 626 O O . GLY A 1 81 ? 1.478 17.255 -4.255 1.00 85.69 81 GLY A O 1
ATOM 627 N N . GLY A 1 82 ? 3.521 17.135 -3.327 1.00 87.81 82 GLY A N 1
ATOM 628 C CA . GLY A 1 82 ? 3.338 18.259 -2.403 1.00 87.81 82 GLY A CA 1
ATOM 629 C C . GLY A 1 82 ? 2.557 17.925 -1.128 1.00 87.81 82 GLY A C 1
ATOM 630 O O . GLY A 1 82 ? 2.275 18.834 -0.354 1.00 87.81 82 GLY A O 1
ATOM 631 N N . TYR A 1 83 ? 2.221 16.652 -0.892 1.00 90.00 83 TYR A N 1
ATOM 632 C CA . TYR A 1 83 ? 1.604 16.216 0.363 1.00 90.00 83 TYR A CA 1
ATOM 633 C C . TYR A 1 83 ? 2.604 16.269 1.533 1.00 90.00 83 TYR A C 1
ATOM 635 O O . TYR A 1 83 ? 3.806 16.095 1.309 1.00 90.00 83 TYR A O 1
ATOM 643 N N . PRO A 1 84 ? 2.139 16.494 2.778 1.00 93.19 84 PRO A N 1
ATOM 644 C CA . PRO A 1 84 ? 2.995 16.402 3.954 1.00 93.19 84 PRO A CA 1
ATOM 645 C C . PRO A 1 84 ? 3.435 14.955 4.199 1.00 93.19 84 PRO A C 1
ATOM 647 O O . PRO A 1 84 ? 2.837 14.003 3.688 1.00 93.19 84 PRO A O 1
ATOM 650 N N . ALA A 1 85 ? 4.483 14.788 5.005 1.00 95.19 85 ALA A N 1
ATOM 651 C CA . ALA A 1 85 ? 4.804 13.481 5.559 1.00 95.19 85 ALA A CA 1
ATOM 652 C C . ALA A 1 85 ? 3.639 13.012 6.437 1.00 95.19 85 ALA A C 1
ATOM 654 O O . ALA A 1 85 ? 3.071 13.814 7.178 1.00 95.19 85 ALA A O 1
ATOM 655 N N . SER A 1 86 ? 3.273 11.735 6.364 1.00 95.12 86 SER A N 1
ATOM 656 C CA . SER A 1 86 ? 2.086 11.233 7.063 1.00 95.12 86 SER A CA 1
ATOM 657 C C . SER A 1 86 ? 2.171 9.754 7.419 1.00 95.12 86 SER A C 1
ATOM 659 O O . SER A 1 86 ? 3.025 9.018 6.925 1.00 95.12 86 SER A O 1
ATOM 661 N N . TYR A 1 87 ? 1.273 9.336 8.306 1.00 93.31 87 TYR A N 1
ATOM 662 C CA . TYR A 1 87 ? 1.084 7.956 8.739 1.00 93.31 87 TYR A CA 1
ATOM 663 C C . TYR A 1 87 ? -0.406 7.603 8.787 1.00 93.31 87 TYR A C 1
ATOM 665 O O . TYR A 1 87 ? -1.277 8.466 8.705 1.00 93.31 87 TYR A O 1
ATOM 673 N N . GLY A 1 88 ? -0.699 6.308 8.878 1.00 91.06 88 GLY A N 1
ATOM 674 C CA . GLY A 1 88 ? -2.063 5.802 8.950 1.00 91.06 88 GLY A CA 1
ATOM 675 C C . GLY A 1 88 ? -2.463 5.472 10.378 1.00 91.06 88 GLY A C 1
ATOM 676 O O . GLY A 1 88 ? -1.672 4.879 11.110 1.00 91.06 88 GLY A O 1
ATOM 677 N N . LEU A 1 89 ? -3.695 5.800 10.757 1.00 91.00 89 LEU A N 1
ATOM 678 C CA . LEU A 1 89 ? -4.262 5.475 12.060 1.00 91.00 89 LEU A CA 1
ATOM 679 C C . LEU A 1 89 ? -5.620 4.791 11.889 1.00 91.00 89 LEU A C 1
ATOM 681 O O . LEU A 1 89 ? -6.497 5.313 11.211 1.00 91.00 89 LEU A O 1
ATOM 685 N N . LEU A 1 90 ? -5.805 3.632 12.524 1.00 87.12 90 LEU A N 1
ATOM 686 C CA . LEU A 1 90 ? -7.112 2.990 12.655 1.00 87.12 90 LEU A CA 1
ATOM 687 C C . LEU A 1 90 ? -7.689 3.335 14.032 1.00 87.12 90 LEU A C 1
ATOM 689 O O . LEU A 1 90 ? -7.244 2.782 15.038 1.00 87.12 90 LEU A O 1
ATOM 693 N N . ALA A 1 91 ? -8.675 4.226 14.072 1.00 88.38 91 ALA A N 1
ATOM 694 C CA . ALA A 1 91 ? -9.347 4.671 15.291 1.00 88.38 91 ALA A CA 1
ATOM 695 C C . ALA A 1 91 ? -10.868 4.606 15.098 1.00 88.38 91 ALA A C 1
ATOM 697 O O . ALA A 1 91 ? -11.376 4.922 14.027 1.00 88.38 91 ALA A O 1
ATOM 698 N N . ASP A 1 92 ? -11.600 4.122 16.105 1.00 87.38 92 ASP A N 1
ATOM 699 C CA . ASP A 1 92 ? -13.072 4.039 16.092 1.00 87.38 92 ASP A CA 1
ATOM 700 C C . ASP A 1 92 ? -13.672 3.352 14.848 1.00 87.38 92 ASP A C 1
ATOM 702 O O . ASP A 1 92 ? -14.747 3.693 14.355 1.00 87.38 92 ASP A O 1
ATOM 706 N N . GLY A 1 93 ? -12.958 2.352 14.321 1.00 80.00 93 GLY A N 1
ATOM 707 C CA . GLY A 1 93 ? -13.369 1.604 13.130 1.00 80.00 93 GLY A CA 1
ATOM 708 C C . GLY A 1 93 ? -13.193 2.360 11.809 1.00 80.00 93 GLY A C 1
ATOM 709 O O . GLY A 1 93 ? -13.702 1.897 10.789 1.00 80.00 93 GLY A O 1
ATOM 710 N N . ARG A 1 94 ? -12.476 3.489 11.814 1.00 81.56 94 ARG A N 1
ATOM 711 C CA . ARG A 1 94 ? -12.149 4.305 10.641 1.00 81.56 94 ARG A CA 1
ATOM 712 C C . ARG A 1 94 ? -10.643 4.437 10.463 1.00 81.56 94 ARG A C 1
ATOM 714 O O . ARG A 1 94 ? -9.886 4.457 11.431 1.00 81.56 94 ARG A O 1
ATOM 721 N N . LEU A 1 95 ? -10.223 4.489 9.205 1.00 85.62 95 LEU A N 1
ATOM 722 C CA . LEU A 1 95 ? -8.843 4.765 8.833 1.00 85.62 95 LEU A CA 1
ATOM 723 C C . LEU A 1 95 ? -8.686 6.252 8.574 1.00 85.62 95 LEU A C 1
ATOM 725 O O . LEU A 1 95 ? -9.516 6.849 7.896 1.00 85.62 95 LEU A O 1
ATOM 729 N N . HIS A 1 96 ? -7.607 6.799 9.106 1.00 87.50 96 HIS A N 1
ATOM 730 C CA . HIS A 1 96 ? -7.221 8.190 8.981 1.00 87.50 96 HIS A CA 1
ATOM 731 C C . HIS A 1 96 ? -5.815 8.248 8.413 1.00 87.50 96 HIS A C 1
ATOM 733 O O . HIS A 1 96 ? -4.935 7.516 8.875 1.00 87.50 96 HIS A O 1
ATOM 739 N N . VAL A 1 97 ? -5.580 9.138 7.460 1.00 90.75 97 VAL A N 1
ATOM 740 C CA . VAL A 1 97 ? -4.226 9.585 7.145 1.00 90.75 97 VAL A CA 1
ATOM 741 C C . VAL A 1 97 ? -3.959 10.827 7.983 1.00 90.75 97 VAL A C 1
ATOM 743 O O . VAL A 1 97 ? -4.748 11.769 7.976 1.00 90.75 97 VAL A O 1
ATOM 746 N N . VAL A 1 98 ? -2.863 10.823 8.733 1.00 94.75 98 VAL A N 1
ATOM 747 C CA . VAL A 1 98 ? -2.528 11.868 9.703 1.00 94.75 98 VAL A CA 1
ATOM 748 C C . VAL A 1 98 ? -1.173 12.459 9.350 1.00 94.75 98 VAL A C 1
ATOM 750 O O . VAL A 1 98 ? -0.218 11.711 9.128 1.00 94.75 98 VAL A O 1
ATOM 753 N N . ALA A 1 99 ? -1.078 13.787 9.290 1.00 95.12 99 ALA A N 1
ATOM 754 C CA . ALA A 1 99 ? 0.197 14.460 9.083 1.00 95.12 99 ALA A CA 1
ATOM 755 C C . ALA A 1 99 ? 1.155 14.129 10.236 1.00 95.12 99 ALA A C 1
ATOM 757 O O . ALA A 1 99 ? 0.779 14.126 11.411 1.00 95.12 99 ALA A O 1
ATOM 758 N N . LEU A 1 100 ? 2.404 13.829 9.886 1.00 95.81 100 LEU A N 1
ATOM 759 C CA . LEU A 1 100 ? 3.452 13.499 10.844 1.00 95.81 100 LEU A CA 1
ATOM 760 C C . LEU A 1 100 ? 3.743 14.694 11.757 1.00 95.81 100 LEU A C 1
ATOM 762 O O . LEU A 1 100 ? 3.855 14.532 12.971 1.00 95.81 100 LEU A O 1
ATOM 766 N N . ASP A 1 101 ? 3.789 15.885 11.163 1.00 92.94 101 ASP A N 1
ATOM 767 C CA . ASP A 1 101 ? 3.914 17.147 11.876 1.00 92.94 101 ASP A CA 1
ATOM 768 C C . ASP A 1 101 ? 2.515 17.694 12.190 1.00 92.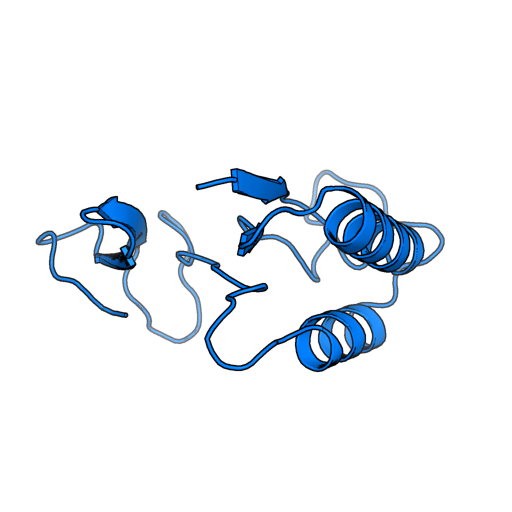94 101 ASP A C 1
ATOM 770 O O . ASP A 1 101 ? 1.649 17.754 11.322 1.00 92.94 101 ASP A O 1
ATOM 774 N N . GLY A 1 102 ? 2.267 18.081 13.442 1.00 85.94 102 GLY A N 1
ATOM 775 C CA . GLY A 1 102 ? 1.003 18.706 13.861 1.00 85.94 102 GLY A CA 1
ATOM 776 C C . GLY A 1 102 ? -0.157 17.744 14.154 1.00 85.94 102 GLY A C 1
ATOM 777 O O . GLY A 1 102 ? -1.046 18.107 14.921 1.00 85.94 102 GLY A O 1
ATOM 778 N N . GLY A 1 103 ? -0.133 16.508 13.640 1.00 87.56 103 GLY A N 1
ATOM 779 C CA . GLY A 1 103 ? -1.110 15.464 13.987 1.00 87.56 103 GLY A CA 1
ATOM 780 C C . GLY A 1 103 ? -2.519 15.683 13.420 1.00 87.56 103 GLY A C 1
ATOM 781 O O . GLY A 1 103 ? -3.478 15.063 13.879 1.00 87.56 103 GLY A O 1
ATOM 782 N N . GLU A 1 104 ? -2.662 16.566 12.436 1.00 92.62 104 GLU A N 1
ATOM 783 C CA . GLU A 1 104 ? -3.928 16.832 11.755 1.00 92.62 104 GLU A CA 1
ATOM 784 C C . GLU A 1 104 ? -4.321 15.683 10.813 1.00 92.62 104 GLU A C 1
ATOM 786 O O . GLU A 1 104 ? -3.482 15.082 10.140 1.00 92.62 104 GLU A O 1
ATOM 791 N N . THR A 1 105 ? -5.616 15.360 10.760 1.00 90.88 105 THR A N 1
ATOM 792 C CA . THR A 1 105 ? -6.141 14.377 9.799 1.00 90.88 105 THR A CA 1
ATOM 793 C C . THR A 1 105 ? -6.218 15.011 8.414 1.00 90.88 105 THR A C 1
ATOM 795 O O . THR A 1 105 ? -6.858 16.048 8.249 1.00 90.88 105 THR A O 1
ATOM 798 N N . ILE A 1 106 ? -5.584 14.376 7.428 1.00 87.69 106 ILE A N 1
ATOM 799 C CA . ILE A 1 106 ? -5.513 14.847 6.039 1.00 87.69 106 ILE A CA 1
ATOM 800 C C . ILE A 1 106 ? -6.429 14.066 5.084 1.00 87.69 106 ILE A C 1
ATOM 802 O O . ILE A 1 106 ? -6.772 14.599 4.029 1.00 87.69 106 ILE A O 1
ATOM 806 N N . ALA A 1 107 ? -6.830 12.838 5.440 1.00 82.56 107 ALA A N 1
ATOM 807 C CA . ALA A 1 107 ? -7.813 12.024 4.716 1.00 82.56 107 ALA A CA 1
ATOM 808 C C . ALA A 1 107 ? -8.510 11.020 5.644 1.00 82.56 107 ALA A C 1
ATOM 810 O O . ALA A 1 107 ? -7.849 10.551 6.603 1.00 82.56 107 ALA A O 1
#

Foldseek 3Di:
DFEAEEEALQQAPVVLVVVLVVVVVVPGQEYEYADNQQHNDDPGDRPPRRHRVVSVVSQVVSDDDPHYNYDYLAALPDGPPPDARWDWDCDPNDIFTFHPPPGDTPD